Protein AF-A0A067NDK7-F1 (afdb_monomer_lite)

Sequence (98 aa):
LKKRARKGWKLSERYGRMVELGLGRTSTGHKKAVASMTRRQASIITQLLTGHAPLNKHLHKIGAVPSPMCSACSLYEETVTHYLAKCTAHRVAREALR

Radius of gyration: 15.93 Å; chains: 1; bounding box: 40×38×32 Å

Foldseek 3Di:
DVVVVVVVCCPDPLLVLLVVLVNNVDPVVLCVVCVPPDPVVNVQVVCLSSQVHPQLLNCVVVVNDVDQAHPQQRPDGRTSCCQQPNPPSCPVVNVVVD

Organism: Pleurotus ostreatus (strain PC15) (NCBI:txid1137138)

Secondary structure (DSSP, 8-state):
-HHHHHHHHHHSHHHHHHHHTTGGG-HHHHHHHHHTS-HHHHHHHHHHHHT-SSSHHHHHHTTSSS--B-TTTSSSB--HHIIIII-STTHHHHHTT-

Structure (mmCIF, N/CA/C/O backbone):
data_AF-A0A067NDK7-F1
#
_entry.id   AF-A0A067NDK7-F1
#
loop_
_atom_site.group_PDB
_atom_site.id
_atom_site.type_symbol
_atom_site.label_atom_id
_atom_site.label_alt_id
_atom_site.label_comp_id
_atom_site.label_asym_id
_atom_site.label_entity_id
_atom_site.label_seq_id
_atom_site.pdbx_PDB_ins_code
_atom_site.Cartn_x
_atom_site.Cartn_y
_atom_site.Cartn_z
_atom_site.occupancy
_atom_site.B_iso_or_equiv
_atom_site.auth_seq_id
_atom_site.auth_comp_id
_atom_site.auth_asym_id
_atom_site.auth_atom_id
_atom_site.pdbx_PDB_model_num
ATOM 1 N N . LEU A 1 1 ? 26.720 19.453 -3.325 1.00 56.88 1 LEU A N 1
ATOM 2 C CA . LEU A 1 1 ? 25.294 19.212 -2.969 1.00 56.88 1 LEU A CA 1
ATOM 3 C C . LEU A 1 1 ? 24.887 17.734 -2.827 1.00 56.88 1 LEU A C 1
ATOM 5 O O . LEU A 1 1 ? 24.360 17.376 -1.780 1.00 56.88 1 LEU A O 1
ATOM 9 N N . LYS A 1 2 ? 25.148 16.848 -3.806 1.00 66.69 2 LYS A N 1
ATOM 10 C CA . LYS A 1 2 ? 24.644 15.449 -3.800 1.00 66.69 2 LYS A CA 1
ATOM 11 C C . LYS A 1 2 ? 25.066 14.596 -2.582 1.00 66.69 2 LYS A C 1
ATOM 13 O O . LYS A 1 2 ? 24.263 13.810 -2.086 1.00 66.69 2 LYS A O 1
ATOM 18 N N . LYS A 1 3 ? 26.297 14.757 -2.069 1.00 72.38 3 LYS A N 1
ATOM 19 C CA . LYS A 1 3 ? 26.799 14.007 -0.893 1.00 72.38 3 LYS A CA 1
ATOM 20 C C . LYS A 1 3 ? 26.103 14.418 0.415 1.00 72.38 3 LYS A C 1
ATOM 22 O O . LYS A 1 3 ? 25.681 13.551 1.174 1.00 72.38 3 LYS A O 1
ATOM 27 N N . ARG A 1 4 ? 25.925 15.726 0.644 1.00 77.25 4 ARG A N 1
ATOM 28 C CA . ARG A 1 4 ? 25.266 16.272 1.847 1.00 77.25 4 ARG A CA 1
ATOM 29 C C . ARG A 1 4 ? 23.785 15.892 1.896 1.00 77.25 4 ARG A C 1
ATOM 31 O O . ARG A 1 4 ? 23.328 15.392 2.915 1.00 77.25 4 ARG A O 1
ATOM 38 N N . ALA A 1 5 ? 23.083 16.019 0.768 1.00 78.38 5 ALA A N 1
ATOM 39 C CA . ALA A 1 5 ? 21.689 15.592 0.636 1.00 78.38 5 ALA A CA 1
ATOM 40 C C . ALA A 1 5 ? 21.518 14.084 0.887 1.00 78.38 5 ALA A C 1
ATOM 42 O O . ALA A 1 5 ? 20.615 13.677 1.607 1.00 78.38 5 ALA A O 1
ATOM 43 N N . ARG A 1 6 ? 22.430 13.246 0.371 1.00 76.69 6 ARG A N 1
ATOM 44 C CA . ARG A 1 6 ? 22.414 11.797 0.630 1.00 76.69 6 ARG A CA 1
ATOM 45 C C . ARG A 1 6 ? 22.629 11.467 2.109 1.00 76.69 6 ARG A C 1
ATOM 47 O O . ARG A 1 6 ? 21.970 10.567 2.616 1.00 76.69 6 ARG A O 1
ATOM 54 N N . LYS A 1 7 ? 23.545 12.165 2.788 1.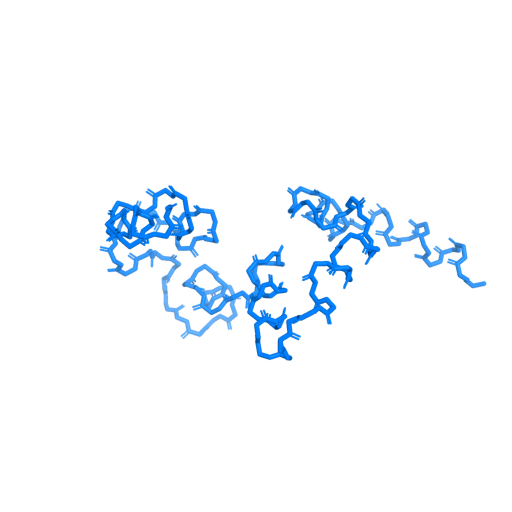00 81.94 7 LYS A N 1
ATOM 55 C CA . LYS A 1 7 ? 23.802 11.971 4.223 1.00 81.94 7 LYS A CA 1
ATOM 56 C C . LYS A 1 7 ? 22.580 12.382 5.053 1.00 81.94 7 LYS A C 1
ATOM 58 O O . LYS A 1 7 ? 22.135 11.594 5.875 1.00 81.94 7 LYS A O 1
ATOM 63 N N . GLY A 1 8 ? 21.992 13.544 4.759 1.00 83.62 8 GLY A N 1
ATOM 64 C CA . GLY A 1 8 ? 20.757 14.007 5.401 1.00 83.62 8 GLY A CA 1
ATOM 65 C C . GLY A 1 8 ? 19.572 13.070 5.160 1.00 83.62 8 GLY A C 1
ATOM 66 O O . GLY A 1 8 ? 18.840 12.757 6.089 1.00 83.62 8 GLY A O 1
ATOM 67 N N . TRP A 1 9 ? 19.434 12.536 3.944 1.00 79.31 9 TRP A N 1
ATOM 68 C CA . TRP A 1 9 ? 18.406 11.543 3.634 1.00 79.31 9 TRP A CA 1
ATOM 69 C C . TRP A 1 9 ? 18.564 10.272 4.470 1.00 79.31 9 TRP A C 1
ATOM 71 O O . TRP A 1 9 ? 17.606 9.848 5.105 1.00 79.31 9 TRP A O 1
ATOM 81 N N . LYS A 1 10 ? 19.777 9.707 4.535 1.00 80.12 10 LYS A N 1
ATOM 82 C CA . LYS A 1 10 ? 20.068 8.494 5.319 1.00 80.12 10 LYS A CA 1
ATOM 83 C C . LYS A 1 10 ? 19.819 8.648 6.823 1.00 80.12 10 LYS A C 1
ATOM 85 O O . LYS A 1 10 ? 19.535 7.659 7.481 1.00 80.12 10 LYS A O 1
ATOM 90 N N . LEU A 1 11 ? 19.957 9.862 7.347 1.00 84.38 11 LEU A N 1
ATOM 91 C CA . LEU A 1 11 ? 19.718 10.185 8.755 1.00 84.38 11 LEU A CA 1
ATOM 92 C C . LEU A 1 11 ? 18.232 10.405 9.076 1.00 84.38 11 LEU A C 1
ATOM 94 O O . LEU A 1 11 ? 17.873 10.490 10.243 1.00 84.38 11 LEU A O 1
ATOM 98 N N . SER A 1 12 ? 17.367 10.526 8.065 1.00 80.62 12 SER A N 1
ATOM 99 C CA . SER A 1 12 ? 15.941 10.751 8.291 1.00 80.62 12 SER A CA 1
ATOM 100 C C . SER A 1 12 ? 15.227 9.476 8.741 1.00 80.62 12 SER A C 1
ATOM 102 O O . SER A 1 12 ? 15.482 8.386 8.228 1.00 80.62 12 SER A O 1
ATOM 104 N N . GLU A 1 13 ? 14.236 9.623 9.615 1.00 74.94 13 GLU A N 1
ATOM 105 C CA . GLU A 1 13 ? 13.349 8.527 10.032 1.00 74.94 13 GLU A CA 1
ATOM 106 C C . GLU A 1 13 ? 12.627 7.876 8.834 1.00 74.94 13 GLU A C 1
ATOM 108 O O . GLU A 1 13 ? 12.430 6.661 8.775 1.00 74.94 13 GLU A O 1
ATOM 113 N N . ARG A 1 14 ? 12.327 8.673 7.797 1.00 69.56 14 ARG A N 1
ATOM 114 C CA . ARG A 1 14 ? 11.767 8.192 6.523 1.00 69.56 14 ARG A CA 1
ATOM 115 C C . ARG A 1 14 ? 12.679 7.188 5.819 1.00 69.56 14 ARG A C 1
ATOM 117 O O . ARG A 1 14 ? 12.175 6.262 5.186 1.00 69.56 14 ARG A O 1
ATOM 124 N N . TYR A 1 15 ? 13.996 7.359 5.914 1.00 74.19 15 TYR A N 1
ATOM 125 C CA . TYR A 1 15 ? 14.948 6.400 5.360 1.00 74.19 15 TYR A CA 1
ATOM 126 C C . TYR A 1 15 ? 14.951 5.091 6.150 1.00 74.19 15 TYR A C 1
ATOM 128 O O . TYR A 1 15 ? 14.958 4.035 5.523 1.00 74.19 15 TYR A O 1
ATOM 136 N N . GLY A 1 16 ? 14.852 5.147 7.483 1.00 72.75 16 GLY A N 1
ATOM 137 C CA . GLY A 1 16 ? 14.692 3.959 8.331 1.00 72.75 16 GLY A CA 1
ATOM 138 C C . GLY A 1 16 ? 13.480 3.123 7.917 1.00 72.75 16 GLY A C 1
ATOM 139 O O . GLY A 1 16 ? 13.624 1.959 7.547 1.00 72.75 16 GLY A O 1
ATOM 140 N N . ARG A 1 17 ? 12.308 3.760 7.811 1.00 66.00 17 ARG A N 1
ATOM 141 C CA . ARG A 1 17 ? 11.078 3.102 7.343 1.00 66.00 17 ARG A CA 1
ATOM 142 C C . ARG A 1 17 ? 11.214 2.524 5.925 1.00 66.00 17 ARG A C 1
ATOM 144 O O . ARG A 1 17 ? 10.721 1.441 5.637 1.00 66.00 17 ARG A O 1
ATOM 151 N N . MET A 1 18 ? 11.895 3.223 5.016 1.00 67.25 18 MET A N 1
ATOM 152 C CA . MET A 1 18 ? 12.136 2.731 3.653 1.00 67.25 18 MET A CA 1
ATOM 153 C C . MET A 1 18 ? 13.055 1.498 3.626 1.00 67.25 18 MET A C 1
ATOM 155 O O . MET A 1 18 ? 12.873 0.613 2.792 1.00 67.25 18 MET A O 1
ATOM 159 N N . VAL A 1 19 ? 14.039 1.424 4.526 1.00 70.50 19 VAL A N 1
ATOM 160 C CA . VAL A 1 19 ? 14.899 0.243 4.692 1.00 70.50 19 VAL A CA 1
ATOM 161 C C . VAL A 1 19 ? 14.096 -0.944 5.227 1.00 70.50 19 VAL A C 1
AT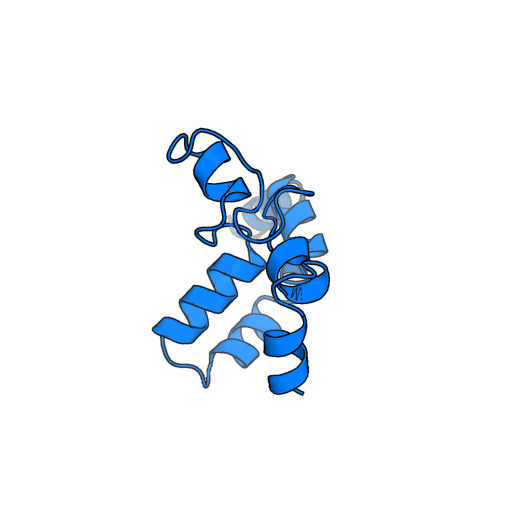OM 163 O O . VAL A 1 19 ? 14.192 -2.019 4.639 1.00 70.50 19 VAL A O 1
ATOM 166 N N . GLU A 1 20 ? 13.263 -0.747 6.253 1.00 64.38 20 GLU A N 1
ATOM 167 C CA . GLU A 1 20 ? 12.372 -1.790 6.799 1.00 64.38 20 GLU A CA 1
ATOM 168 C C . GLU A 1 20 ? 11.419 -2.361 5.744 1.00 64.38 20 GLU A C 1
ATOM 170 O O . GLU A 1 20 ? 11.180 -3.564 5.692 1.00 64.38 20 GLU A O 1
ATOM 175 N N . LEU A 1 21 ? 10.926 -1.507 4.846 1.00 59.41 21 LEU A N 1
ATOM 176 C CA . LEU A 1 21 ? 10.041 -1.890 3.743 1.00 59.41 21 LEU A CA 1
ATOM 177 C C . LEU A 1 21 ? 10.785 -2.572 2.575 1.00 59.41 21 LEU A C 1
ATOM 179 O O . LEU A 1 21 ? 10.211 -2.779 1.508 1.00 59.41 21 LEU A O 1
ATOM 183 N N . GLY A 1 22 ? 12.080 -2.880 2.724 1.00 57.84 22 GLY A N 1
ATOM 184 C CA . GLY A 1 22 ? 12.913 -3.511 1.692 1.00 57.84 22 GLY A CA 1
ATOM 185 C C . GLY A 1 22 ? 13.268 -2.596 0.511 1.00 57.84 22 GLY A C 1
ATOM 186 O O . GLY A 1 22 ? 14.100 -2.949 -0.326 1.00 57.84 22 GLY A O 1
ATOM 187 N N . LEU A 1 23 ? 12.710 -1.383 0.467 1.00 58.78 23 LEU A N 1
ATOM 188 C CA . LEU A 1 23 ? 12.973 -0.355 -0.544 1.00 58.78 23 LEU A CA 1
ATOM 189 C C . LEU A 1 23 ? 14.358 0.293 -0.394 1.00 58.78 23 LEU A C 1
ATOM 191 O O . LEU A 1 23 ? 14.909 0.825 -1.359 1.00 58.78 23 LEU A O 1
ATOM 195 N N . GLY A 1 24 ? 14.958 0.225 0.797 1.00 52.09 24 GLY A N 1
ATOM 196 C CA . GLY A 1 24 ? 16.311 0.722 1.056 1.00 52.09 24 GLY A CA 1
ATOM 197 C C . GLY A 1 24 ? 17.420 -0.110 0.403 1.00 52.09 24 GLY A C 1
ATOM 198 O O . GLY A 1 24 ? 18.555 0.357 0.300 1.00 52.09 24 GLY A O 1
ATOM 199 N N . ARG A 1 25 ? 17.106 -1.324 -0.077 1.00 52.06 25 ARG A N 1
ATOM 200 C CA . ARG A 1 25 ? 18.103 -2.303 -0.535 1.00 52.06 25 ARG A CA 1
ATOM 201 C C . ARG A 1 25 ? 18.556 -2.135 -1.989 1.00 52.06 25 ARG A C 1
ATOM 203 O O . ARG A 1 25 ? 19.458 -2.838 -2.415 1.00 52.06 25 ARG A O 1
ATOM 210 N N . THR A 1 26 ? 17.981 -1.198 -2.741 1.00 51.69 26 THR A N 1
ATOM 211 C CA . THR A 1 26 ? 18.596 -0.445 -3.855 1.00 51.69 26 THR A CA 1
ATOM 212 C C . THR A 1 26 ? 17.477 0.218 -4.648 1.00 51.69 26 THR A C 1
ATOM 214 O O . THR A 1 26 ? 16.532 -0.435 -5.088 1.00 51.69 26 THR A O 1
ATOM 217 N N . SER A 1 27 ? 17.630 1.507 -4.952 1.00 58.59 27 SER A N 1
ATOM 218 C CA . SER A 1 27 ? 16.819 2.148 -5.993 1.00 58.59 27 SER A CA 1
ATOM 219 C C . SER A 1 27 ? 16.901 1.385 -7.325 1.00 58.59 27 SER A C 1
ATOM 221 O O . SER A 1 27 ? 15.983 1.465 -8.127 1.00 58.59 27 SER A O 1
ATOM 223 N N . THR A 1 28 ? 17.968 0.614 -7.548 1.00 60.75 28 THR A N 1
ATOM 224 C CA . THR A 1 28 ? 18.188 -0.245 -8.715 1.00 60.75 28 THR A CA 1
ATOM 225 C C . THR A 1 28 ? 17.304 -1.494 -8.734 1.00 60.75 28 THR A C 1
ATOM 227 O O . THR A 1 28 ? 16.758 -1.807 -9.785 1.00 60.75 28 THR A O 1
ATOM 230 N N . GLY A 1 29 ? 17.137 -2.202 -7.611 1.00 65.81 29 GLY A N 1
ATOM 231 C CA . GLY A 1 29 ? 16.316 -3.417 -7.541 1.00 65.81 29 GLY A CA 1
ATOM 232 C C . GLY A 1 29 ? 14.836 -3.120 -7.757 1.00 65.81 29 GLY A C 1
ATOM 233 O O . GLY A 1 29 ? 14.208 -3.736 -8.612 1.00 65.81 29 GLY A O 1
ATOM 234 N N . HIS A 1 30 ? 14.312 -2.097 -7.073 1.00 72.06 30 HIS A N 1
ATOM 235 C CA . HIS A 1 30 ? 12.943 -1.630 -7.297 1.00 72.06 30 HIS A CA 1
ATOM 236 C C . HIS A 1 30 ? 12.742 -1.159 -8.743 1.00 72.06 30 HIS A C 1
ATOM 238 O O . HIS A 1 30 ? 11.796 -1.595 -9.387 1.00 72.06 30 HIS A O 1
ATOM 244 N N . LYS A 1 31 ? 13.667 -0.351 -9.293 1.00 73.31 31 LYS A N 1
ATOM 245 C CA . LYS A 1 31 ? 13.615 0.075 -10.703 1.00 73.31 31 LYS A CA 1
ATOM 246 C C . LYS A 1 31 ? 13.585 -1.103 -11.668 1.00 73.31 31 LYS A C 1
ATOM 248 O O . LYS A 1 31 ? 12.789 -1.072 -12.589 1.00 73.31 31 LYS A O 1
ATOM 253 N N . LYS A 1 32 ? 14.423 -2.123 -11.462 1.00 75.50 32 LYS A N 1
ATOM 254 C CA . LYS A 1 32 ? 14.426 -3.338 -12.290 1.00 75.50 32 LYS A CA 1
ATOM 255 C C . LYS A 1 32 ? 13.106 -4.101 -12.170 1.00 75.50 32 LYS A C 1
ATOM 257 O O . LYS A 1 32 ? 12.565 -4.506 -13.188 1.00 75.50 32 LYS A O 1
ATOM 262 N N . ALA A 1 33 ? 12.576 -4.244 -10.956 1.00 75.62 33 ALA A N 1
ATOM 263 C CA . ALA A 1 33 ? 11.318 -4.945 -10.711 1.00 75.62 33 ALA A CA 1
ATOM 264 C C . ALA A 1 33 ? 10.121 -4.256 -11.382 1.00 75.62 33 ALA A C 1
ATOM 266 O O . ALA A 1 33 ? 9.262 -4.931 -11.932 1.00 75.62 33 ALA A O 1
ATOM 267 N N . VAL A 1 34 ? 10.080 -2.919 -11.374 1.00 81.44 34 VAL A N 1
ATOM 268 C CA . VAL A 1 34 ? 8.993 -2.160 -12.012 1.00 81.44 34 VAL A CA 1
ATOM 269 C C . VAL A 1 34 ? 9.256 -1.821 -13.482 1.00 81.44 34 VAL A C 1
ATOM 271 O O . VAL A 1 34 ? 8.358 -1.305 -14.139 1.00 81.44 34 VAL A O 1
ATOM 274 N N . ALA A 1 35 ? 10.452 -2.094 -14.019 1.00 83.88 35 ALA A N 1
ATOM 275 C CA . ALA A 1 35 ? 10.836 -1.702 -15.380 1.00 83.88 35 ALA A CA 1
ATOM 276 C C . ALA A 1 35 ? 9.995 -2.385 -16.466 1.00 83.88 35 ALA A C 1
ATOM 278 O O . ALA A 1 35 ? 9.709 -1.768 -17.485 1.00 83.88 35 ALA A O 1
ATOM 279 N N . SER A 1 36 ? 9.603 -3.642 -16.251 1.00 86.75 36 SER A N 1
ATOM 280 C CA . SER A 1 36 ? 8.759 -4.409 -17.176 1.00 86.75 36 SER A CA 1
ATOM 281 C C . SER A 1 36 ? 7.259 -4.223 -16.926 1.00 86.75 36 SER A C 1
ATOM 283 O O . SER A 1 36 ? 6.439 -4.794 -17.641 1.00 86.75 36 SER A O 1
ATOM 285 N N . MET A 1 37 ? 6.882 -3.453 -15.904 1.00 90.06 37 MET A N 1
ATOM 286 C CA . MET A 1 37 ? 5.494 -3.289 -15.487 1.00 90.06 37 MET A CA 1
ATOM 287 C C . MET A 1 37 ? 4.851 -2.078 -16.149 1.00 90.06 37 MET A C 1
ATOM 289 O O . MET A 1 37 ? 5.494 -1.067 -16.438 1.00 90.06 37 MET A O 1
ATOM 293 N N . THR A 1 38 ? 3.530 -2.128 -16.307 1.00 93.00 38 THR A N 1
ATOM 294 C CA . THR A 1 38 ? 2.776 -0.930 -16.680 1.00 93.00 38 THR A CA 1
ATOM 295 C C . THR A 1 38 ? 2.897 0.137 -15.590 1.00 93.00 38 THR A C 1
ATOM 297 O O . THR A 1 38 ? 3.036 -0.158 -14.398 1.00 93.00 38 THR A O 1
ATOM 300 N N . ARG A 1 39 ? 2.747 1.409 -15.980 1.00 89.56 39 ARG A N 1
ATOM 301 C CA . ARG A 1 39 ? 2.717 2.553 -15.050 1.00 89.56 39 ARG A CA 1
ATOM 302 C C . ARG A 1 39 ? 1.752 2.338 -13.879 1.00 89.56 39 ARG A C 1
ATOM 304 O O . ARG A 1 39 ? 2.066 2.704 -12.748 1.00 89.56 39 ARG A O 1
ATOM 311 N N . ARG A 1 40 ? 0.591 1.728 -14.144 1.00 91.62 40 ARG A N 1
ATOM 312 C CA . ARG A 1 40 ? -0.431 1.440 -13.130 1.00 91.62 40 ARG A CA 1
ATOM 313 C C . ARG A 1 40 ? 0.068 0.429 -12.096 1.00 91.62 40 ARG A C 1
ATOM 315 O O . ARG A 1 40 ? -0.018 0.702 -10.904 1.00 91.62 40 ARG A O 1
ATOM 322 N N . GLN A 1 41 ? 0.626 -0.695 -12.541 1.00 89.56 41 GLN A N 1
ATOM 323 C CA . GLN A 1 41 ? 1.169 -1.734 -11.657 1.00 89.56 41 GLN A CA 1
ATOM 324 C C . GLN A 1 41 ? 2.334 -1.206 -10.813 1.00 89.56 41 GLN A C 1
ATOM 326 O O . GLN A 1 41 ? 2.349 -1.389 -9.596 1.00 89.56 41 GLN A O 1
ATOM 331 N N . ALA A 1 42 ? 3.260 -0.475 -11.439 1.00 88.62 42 ALA A N 1
ATOM 332 C CA . ALA A 1 42 ? 4.380 0.153 -10.745 1.00 88.62 42 ALA A CA 1
ATOM 333 C C . ALA A 1 42 ? 3.907 1.123 -9.648 1.00 88.62 42 ALA A C 1
ATOM 335 O O . ALA A 1 42 ? 4.447 1.121 -8.539 1.00 88.62 42 ALA A O 1
ATOM 336 N N . SER A 1 43 ? 2.867 1.920 -9.927 1.00 89.44 43 SER A N 1
ATOM 337 C CA . SER A 1 43 ? 2.272 2.841 -8.951 1.00 89.44 43 SER A CA 1
ATOM 338 C C . SER A 1 43 ? 1.665 2.094 -7.762 1.00 89.44 43 SER A C 1
ATOM 340 O O . SER A 1 43 ? 1.965 2.433 -6.619 1.00 89.44 43 SER A O 1
ATOM 342 N N . ILE A 1 44 ? 0.898 1.026 -8.011 1.00 88.88 44 ILE A N 1
ATOM 343 C CA . ILE A 1 44 ? 0.298 0.199 -6.951 1.00 88.88 44 ILE 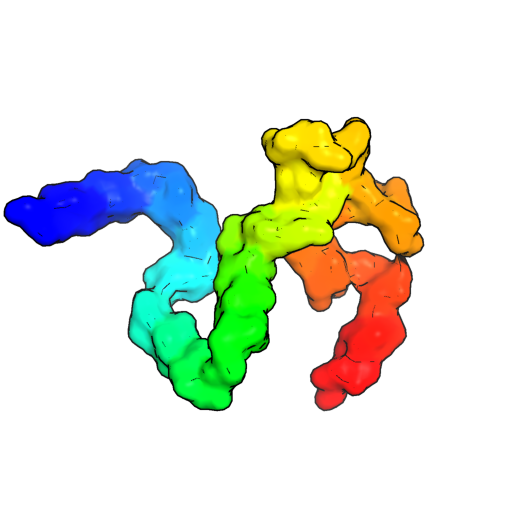A CA 1
ATOM 344 C C . ILE A 1 44 ? 1.385 -0.395 -6.051 1.00 88.88 44 ILE A C 1
ATOM 346 O O . ILE A 1 44 ? 1.329 -0.250 -4.832 1.00 88.88 44 ILE A O 1
ATOM 350 N N . ILE A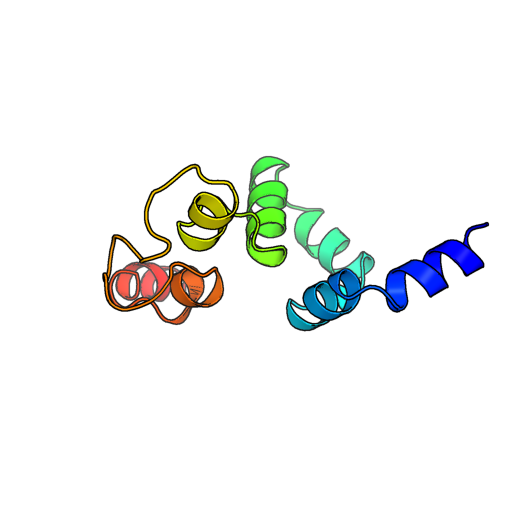 1 45 ? 2.416 -1.006 -6.638 1.00 85.69 45 ILE A N 1
ATOM 351 C CA . ILE A 1 45 ? 3.525 -1.596 -5.877 1.00 85.69 45 ILE A CA 1
ATOM 352 C C . ILE A 1 45 ? 4.257 -0.530 -5.065 1.00 85.69 45 ILE A C 1
ATOM 354 O O . ILE A 1 45 ? 4.571 -0.750 -3.900 1.00 85.69 45 ILE A O 1
ATOM 358 N N . THR A 1 46 ? 4.490 0.648 -5.641 1.00 84.19 46 THR A N 1
ATOM 359 C CA . THR A 1 46 ? 5.133 1.761 -4.930 1.00 84.19 46 THR A CA 1
ATOM 360 C C . THR A 1 46 ? 4.298 2.222 -3.737 1.00 84.19 46 THR A C 1
ATOM 362 O O . THR A 1 46 ? 4.835 2.434 -2.651 1.00 84.19 46 THR A O 1
ATOM 365 N N . GLN A 1 47 ? 2.982 2.349 -3.903 1.00 87.88 47 GLN A N 1
ATOM 366 C CA . GLN A 1 47 ? 2.074 2.733 -2.823 1.00 87.88 47 GLN A CA 1
ATOM 367 C C . GLN A 1 47 ? 2.051 1.684 -1.705 1.00 87.88 47 GLN A C 1
ATOM 369 O O . GLN A 1 47 ? 2.165 2.040 -0.532 1.00 87.88 47 GLN A O 1
ATOM 374 N N . LEU A 1 48 ? 1.987 0.396 -2.056 1.00 86.06 48 LEU A N 1
ATOM 375 C CA . LEU A 1 48 ? 2.046 -0.705 -1.092 1.00 86.06 48 LEU A CA 1
ATOM 376 C C . LEU A 1 48 ? 3.381 -0.711 -0.341 1.00 86.06 48 LEU A C 1
ATOM 378 O O . LEU A 1 48 ? 3.404 -0.712 0.886 1.00 86.06 48 LEU A O 1
ATOM 382 N N . LEU A 1 49 ? 4.502 -0.625 -1.054 1.00 78.56 49 LEU A N 1
ATOM 383 C CA . LEU A 1 49 ? 5.826 -0.651 -0.436 1.00 78.56 49 LEU A CA 1
ATOM 384 C C . LEU A 1 49 ? 6.131 0.596 0.396 1.00 78.56 49 LEU A C 1
ATOM 386 O O . LEU A 1 49 ? 6.982 0.526 1.266 1.00 78.56 49 LEU A O 1
ATOM 390 N N . THR A 1 50 ? 5.477 1.732 0.153 1.00 78.81 50 THR A N 1
ATOM 391 C CA . THR A 1 50 ? 5.665 2.953 0.962 1.00 78.81 50 THR A CA 1
ATOM 392 C C . THR A 1 50 ? 4.628 3.108 2.074 1.00 78.81 50 THR A C 1
ATOM 394 O O . THR A 1 50 ? 4.769 3.991 2.921 1.00 78.81 50 THR A O 1
ATOM 397 N N . GLY A 1 51 ? 3.602 2.250 2.106 1.00 81.75 51 GLY A N 1
ATOM 398 C CA . GLY A 1 51 ? 2.483 2.370 3.041 1.00 81.75 51 GLY A CA 1
ATOM 399 C C . GLY A 1 51 ? 1.540 3.540 2.735 1.00 81.75 51 GLY A C 1
ATOM 400 O O . GLY A 1 51 ? 0.834 3.987 3.634 1.00 81.75 51 GLY A O 1
ATOM 401 N N . HIS A 1 52 ? 1.543 4.037 1.494 1.00 86.75 52 HIS A N 1
ATOM 402 C CA . HIS A 1 52 ? 0.626 5.068 0.985 1.00 86.75 52 HIS A CA 1
ATOM 403 C C . HIS A 1 52 ? -0.514 4.483 0.141 1.00 86.75 52 HIS A C 1
ATOM 405 O O . HIS A 1 52 ? -1.220 5.213 -0.548 1.00 86.75 52 HIS A O 1
ATOM 411 N N . ALA A 1 53 ? -0.673 3.160 0.143 1.00 89.12 53 ALA A N 1
ATOM 412 C CA . ALA A 1 53 ? -1.834 2.527 -0.463 1.00 89.12 53 ALA A CA 1
ATOM 413 C C . ALA A 1 53 ? -3.125 3.016 0.220 1.00 89.12 53 ALA A C 1
ATOM 415 O O . ALA A 1 53 ? -3.084 3.325 1.415 1.00 89.12 53 ALA A O 1
ATOM 416 N N . PRO A 1 54 ? -4.260 3.059 -0.500 1.00 89.94 54 PRO A N 1
ATOM 417 C CA . PRO A 1 54 ? -5.558 3.475 0.035 1.00 89.94 54 PRO A CA 1
ATOM 418 C C . PRO A 1 54 ? -6.159 2.394 0.953 1.00 89.94 54 PRO A C 1
ATOM 420 O O . PRO A 1 54 ? -7.236 1.872 0.699 1.00 89.94 54 PRO A O 1
ATOM 423 N N . LEU A 1 55 ? -5.425 2.029 2.003 1.00 93.38 55 LEU A N 1
ATOM 424 C CA . LEU A 1 55 ? -5.857 1.159 3.094 1.00 93.38 55 LEU A CA 1
ATOM 425 C C . LEU A 1 55 ? -6.255 2.023 4.291 1.00 93.38 55 LEU A C 1
ATOM 427 O O . LEU A 1 55 ? -5.684 3.103 4.487 1.00 93.38 55 LEU A O 1
ATOM 431 N N . ASN A 1 56 ? -7.162 1.536 5.136 1.00 93.62 56 ASN A N 1
ATOM 432 C CA . ASN A 1 56 ? -7.748 2.311 6.231 1.00 93.62 56 ASN A CA 1
ATOM 433 C C . ASN A 1 56 ? -6.708 2.905 7.179 1.00 93.62 56 ASN A C 1
ATOM 435 O O . ASN A 1 56 ? -6.894 4.021 7.650 1.00 93.62 56 ASN A O 1
ATOM 439 N N . LYS A 1 57 ? -5.553 2.260 7.395 1.00 92.81 57 LYS A N 1
ATOM 440 C CA . LYS A 1 57 ? -4.472 2.878 8.178 1.00 92.81 57 LYS A CA 1
ATOM 441 C C . LYS A 1 57 ? -3.953 4.180 7.561 1.00 92.81 57 LYS A C 1
ATOM 443 O O . LYS A 1 57 ? -3.711 5.151 8.279 1.00 92.81 57 LYS A O 1
ATOM 448 N N . HIS A 1 58 ? -3.720 4.197 6.248 1.00 92.62 58 HIS A N 1
ATOM 449 C CA . HIS A 1 58 ? -3.254 5.399 5.559 1.00 92.62 58 HIS A CA 1
ATOM 450 C C . HIS A 1 58 ? -4.374 6.434 5.465 1.00 92.62 58 HIS A C 1
ATOM 452 O O . HIS A 1 58 ? -4.141 7.601 5.773 1.00 92.62 58 HIS A O 1
ATOM 458 N N . LEU A 1 59 ? -5.583 5.990 5.114 1.00 94.81 59 LEU A N 1
ATOM 459 C CA . LEU A 1 59 ? -6.755 6.851 4.994 1.00 94.81 59 LEU A CA 1
ATOM 460 C C . LEU A 1 59 ? -7.106 7.526 6.329 1.00 94.81 59 LEU A C 1
ATOM 462 O O . LEU A 1 59 ? -7.383 8.720 6.354 1.00 94.81 59 LEU A O 1
ATOM 466 N N . HIS A 1 60 ? -7.013 6.808 7.449 1.00 95.38 60 HIS A N 1
ATOM 467 C CA . HIS A 1 60 ? -7.241 7.362 8.784 1.00 95.38 60 HIS A CA 1
ATOM 468 C C . HIS A 1 60 ? -6.172 8.397 9.138 1.00 95.38 60 HIS A C 1
ATOM 470 O O . HIS A 1 60 ? -6.478 9.472 9.644 1.00 95.38 60 HIS A O 1
ATOM 476 N N . LYS A 1 61 ? -4.906 8.125 8.789 1.00 92.75 61 LYS A N 1
ATOM 477 C CA . LYS A 1 61 ? -3.800 9.064 9.019 1.00 92.75 61 LYS A CA 1
ATOM 478 C C . LYS A 1 61 ? -3.992 10.404 8.296 1.00 92.75 61 LYS A C 1
ATOM 480 O O . LYS A 1 61 ? -3.514 11.418 8.796 1.00 92.75 61 LYS A O 1
ATOM 485 N N . ILE A 1 62 ? -4.641 10.411 7.130 1.00 94.06 62 ILE A N 1
ATOM 486 C CA . ILE A 1 62 ? -4.944 11.638 6.374 1.00 94.06 62 ILE A CA 1
ATOM 487 C C . ILE A 1 62 ? -6.341 12.206 6.679 1.00 94.06 62 ILE A C 1
ATOM 489 O O . ILE A 1 62 ? -6.744 13.170 6.039 1.00 94.06 62 ILE A O 1
ATOM 493 N N . GLY A 1 63 ? -7.081 11.620 7.627 1.00 95.12 63 GLY A N 1
ATOM 494 C CA . GLY A 1 63 ? -8.422 12.069 8.015 1.00 95.12 63 GLY A CA 1
ATOM 495 C C . GLY A 1 63 ? -9.536 11.725 7.020 1.00 95.12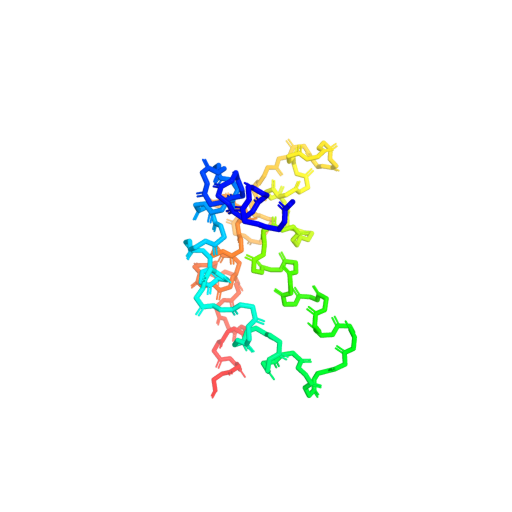 63 GLY A C 1
ATOM 496 O O . GLY A 1 63 ? -10.620 12.288 7.113 1.00 95.12 63 GLY A O 1
ATOM 497 N N . ALA A 1 64 ? -9.296 10.818 6.068 1.00 95.88 64 ALA A N 1
ATOM 498 C CA . ALA A 1 64 ? -10.283 10.427 5.059 1.00 95.88 64 ALA A CA 1
ATOM 499 C C . ALA A 1 64 ? -11.287 9.371 5.558 1.00 95.88 64 ALA A C 1
ATOM 501 O O . ALA A 1 64 ? -12.367 9.239 4.990 1.00 95.88 64 ALA A O 1
ATOM 502 N N . VAL A 1 65 ? -10.940 8.609 6.601 1.00 94.81 65 VAL A N 1
ATOM 503 C CA . VAL A 1 65 ? -11.836 7.631 7.242 1.00 94.81 65 VAL A CA 1
ATOM 504 C C . VAL A 1 65 ? -11.765 7.766 8.765 1.00 94.81 65 VAL A C 1
ATOM 506 O O . VAL A 1 65 ? -10.708 8.130 9.284 1.00 94.81 65 VAL A O 1
ATOM 509 N N . PRO A 1 66 ? -12.849 7.446 9.495 1.00 93.88 66 PRO A N 1
ATOM 510 C CA . PRO A 1 66 ? -12.919 7.643 10.944 1.00 93.88 66 PRO A CA 1
ATOM 511 C C . PRO A 1 66 ? -12.153 6.592 11.759 1.00 93.88 66 PRO A C 1
ATOM 513 O O . PRO A 1 66 ? -11.920 6.800 12.943 1.00 93.88 66 PRO A O 1
ATOM 516 N N . SER A 1 67 ? -11.778 5.454 11.163 1.00 94.88 67 SER A N 1
ATOM 517 C CA . SER A 1 67 ? -11.113 4.358 11.873 1.00 94.88 67 SER A CA 1
ATOM 518 C C . SER A 1 67 ? -10.051 3.681 11.003 1.00 94.88 67 SER A C 1
ATOM 520 O O . SER A 1 67 ? -10.292 3.462 9.814 1.00 94.88 67 SER A O 1
ATOM 522 N N . PRO A 1 68 ? -8.886 3.304 11.569 1.00 94.62 68 PRO A N 1
ATOM 523 C CA . PRO A 1 68 ? -7.842 2.578 10.850 1.00 94.62 68 PRO A CA 1
ATOM 524 C C . PRO A 1 68 ? -8.120 1.070 10.732 1.00 94.62 68 PRO A C 1
ATOM 526 O O . PRO A 1 68 ? -7.308 0.349 10.147 1.00 94.62 68 PRO A O 1
ATOM 529 N N . MET A 1 69 ? -9.216 0.572 11.311 1.00 95.50 69 MET A N 1
ATOM 530 C CA . MET A 1 69 ? -9.525 -0.857 11.387 1.00 95.50 69 MET A CA 1
ATOM 531 C C . MET A 1 69 ? -9.836 -1.455 10.013 1.00 95.50 69 MET A C 1
ATOM 533 O O . MET A 1 69 ? -10.457 -0.819 9.164 1.00 95.50 69 MET A O 1
ATOM 537 N N . CYS A 1 70 ? -9.414 -2.700 9.789 1.00 94.19 70 CYS A N 1
ATOM 538 C CA . CYS A 1 70 ? -9.747 -3.440 8.576 1.00 94.19 70 CYS A CA 1
ATOM 539 C C . CYS A 1 70 ? -11.259 -3.670 8.490 1.00 94.19 70 CYS A C 1
ATOM 541 O O . CYS A 1 70 ? -11.854 -4.228 9.408 1.00 94.19 70 CYS A O 1
ATOM 543 N N . SER A 1 71 ? -11.877 -3.290 7.374 1.00 91.19 71 SER A N 1
ATOM 544 C CA . SER A 1 71 ? -13.310 -3.518 7.143 1.00 91.19 71 SER A CA 1
ATOM 545 C C . SER A 1 71 ? -13.645 -4.994 6.916 1.00 91.19 71 SER A C 1
ATOM 547 O O . SER A 1 71 ? -14.758 -5.414 7.203 1.00 91.19 71 SER A O 1
ATOM 549 N N . ALA A 1 72 ? -12.685 -5.787 6.430 1.00 90.50 72 ALA A N 1
ATOM 550 C CA . ALA A 1 72 ? -12.908 -7.189 6.090 1.00 90.50 72 ALA A CA 1
ATOM 551 C C . ALA A 1 72 ? -12.842 -8.131 7.303 1.00 90.50 72 ALA A C 1
ATOM 553 O O . ALA A 1 72 ? -13.607 -9.087 7.372 1.00 90.50 72 ALA A O 1
ATOM 554 N N . CYS A 1 73 ? -11.918 -7.897 8.245 1.00 90.88 73 CYS A N 1
ATOM 555 C CA . CYS A 1 73 ? -11.790 -8.740 9.441 1.00 90.88 73 CYS A CA 1
ATOM 556 C C . CYS A 1 73 ? -12.133 -8.030 10.752 1.00 90.88 73 CYS A C 1
ATOM 558 O O . CYS A 1 73 ? -12.362 -8.712 11.739 1.00 90.88 73 CYS A O 1
ATOM 560 N N . SER A 1 74 ? -12.113 -6.694 10.795 1.00 91.38 74 SER A N 1
ATOM 561 C CA . SER A 1 74 ? -12.398 -5.863 11.979 1.00 91.38 74 SER A CA 1
ATOM 562 C C . SER A 1 74 ? -11.562 -6.145 13.237 1.00 91.38 74 SER A C 1
ATOM 564 O O . SER A 1 74 ? -11.828 -5.568 14.284 1.00 91.38 74 SER A O 1
ATOM 566 N N . LEU A 1 75 ? -10.515 -6.971 13.141 1.00 88.44 75 LEU A N 1
ATOM 567 C CA . LEU A 1 75 ? -9.681 -7.384 14.277 1.00 88.44 75 LEU A CA 1
ATOM 568 C C . LEU A 1 75 ? -8.400 -6.556 14.431 1.00 88.44 75 LEU A C 1
ATOM 570 O O . LEU A 1 75 ? -7.889 -6.406 15.536 1.00 88.44 75 LEU A O 1
ATOM 574 N N . TYR A 1 76 ? -7.864 -6.027 13.331 1.00 92.19 76 TYR A N 1
ATOM 575 C CA . TYR A 1 76 ? -6.592 -5.302 13.314 1.00 92.19 76 TYR A CA 1
ATOM 576 C C . TYR A 1 76 ? -6.668 -4.068 12.412 1.00 92.19 76 TYR A C 1
ATOM 578 O O . TYR A 1 76 ? -7.519 -3.988 11.524 1.00 92.19 76 TYR A O 1
ATOM 586 N N . GLU A 1 77 ? -5.735 -3.129 12.595 1.00 92.38 77 GLU A N 1
ATOM 587 C CA . GLU A 1 77 ? -5.541 -2.025 11.653 1.00 92.38 77 GLU A CA 1
ATOM 588 C C . GLU A 1 77 ? -5.224 -2.541 10.245 1.00 92.38 77 GLU A C 1
ATOM 590 O O . GLU A 1 77 ? -4.404 -3.450 10.057 1.00 92.38 77 GLU A O 1
ATOM 595 N N . GLU A 1 78 ? -5.791 -1.887 9.234 1.00 92.25 78 GLU A N 1
ATOM 596 C CA . GLU A 1 78 ? -5.547 -2.209 7.833 1.00 92.25 78 GLU A CA 1
ATOM 597 C C . GLU A 1 78 ? -4.188 -1.675 7.357 1.00 92.25 78 GLU A C 1
ATOM 599 O O . GLU A 1 78 ? -4.061 -0.698 6.620 1.00 92.25 78 GLU A O 1
ATOM 604 N N . THR A 1 79 ? -3.125 -2.315 7.834 1.00 90.88 79 THR A N 1
ATOM 605 C CA . THR A 1 79 ? -1.757 -2.130 7.340 1.00 90.88 79 THR A CA 1
ATOM 606 C C . THR A 1 79 ? -1.537 -2.912 6.043 1.00 90.88 79 THR A C 1
ATOM 608 O O . THR A 1 79 ? -2.209 -3.907 5.783 1.00 90.88 79 THR A O 1
ATOM 611 N N . VAL A 1 80 ? -0.515 -2.541 5.263 1.00 88.75 80 VAL A N 1
ATOM 612 C CA . VAL A 1 80 ? -0.097 -3.313 4.074 1.00 88.75 80 VAL A CA 1
ATOM 613 C C . VAL A 1 80 ? 0.276 -4.752 4.441 1.00 88.75 80 VAL A C 1
ATOM 615 O O . VAL A 1 80 ? -0.104 -5.686 3.740 1.00 88.75 80 VAL A O 1
ATOM 618 N N . THR A 1 81 ? 0.979 -4.953 5.559 1.00 87.62 81 THR A N 1
ATOM 619 C CA . THR A 1 81 ? 1.352 -6.291 6.044 1.00 87.62 81 THR A CA 1
ATOM 620 C C . THR A 1 81 ? 0.133 -7.092 6.489 1.00 87.62 81 THR A C 1
ATOM 622 O O . THR A 1 81 ? 0.051 -8.288 6.211 1.00 87.62 81 THR A O 1
ATOM 625 N N . HIS A 1 82 ? -0.837 -6.447 7.141 1.00 91.19 82 HIS A N 1
ATOM 626 C CA . HIS A 1 82 ? -2.108 -7.078 7.461 1.00 91.19 82 HIS A CA 1
ATOM 627 C C . HIS A 1 82 ? -2.836 -7.497 6.182 1.00 91.19 82 HIS A C 1
ATOM 629 O O . HIS A 1 82 ? -3.101 -8.681 6.005 1.00 91.19 82 HIS A O 1
ATOM 635 N N . TYR A 1 83 ? -3.065 -6.570 5.256 1.00 90.31 83 TYR A N 1
ATOM 636 C CA . TYR A 1 83 ? -3.782 -6.820 4.009 1.00 90.31 83 TYR A CA 1
ATOM 637 C C . TYR A 1 83 ? -3.143 -7.945 3.167 1.00 90.31 83 TYR A C 1
ATOM 639 O O . TYR A 1 83 ? -3.806 -8.926 2.822 1.00 90.31 83 TYR A O 1
ATOM 647 N N . LEU A 1 84 ? -1.832 -7.861 2.908 1.00 87.94 84 LEU A N 1
ATOM 648 C CA . LEU A 1 84 ? -1.123 -8.782 2.012 1.00 87.94 84 LEU A CA 1
ATOM 649 C C . LEU A 1 84 ? -0.697 -10.109 2.643 1.00 87.94 84 LEU A C 1
ATOM 651 O O . LEU A 1 84 ? -0.396 -11.029 1.891 1.00 87.94 84 LEU A O 1
ATOM 655 N N . ALA A 1 85 ? -0.615 -10.235 3.971 1.00 86.56 85 ALA A N 1
ATOM 656 C CA . ALA A 1 85 ? -0.054 -11.445 4.587 1.00 86.56 85 ALA A CA 1
ATOM 657 C C . ALA A 1 85 ? -0.870 -12.018 5.750 1.00 86.56 85 ALA A C 1
ATOM 659 O O . ALA A 1 85 ? -0.889 -13.235 5.917 1.00 86.56 85 ALA A O 1
ATOM 660 N N . LYS A 1 86 ? -1.544 -11.185 6.556 1.00 88.62 86 LYS A N 1
A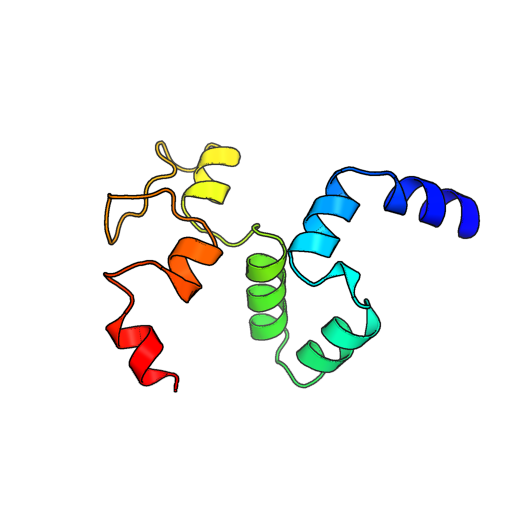TOM 661 C CA . LYS A 1 86 ? -2.141 -11.636 7.831 1.00 88.62 86 LYS A CA 1
ATOM 662 C C . LYS A 1 86 ? -3.668 -11.674 7.845 1.00 88.62 86 LYS A C 1
ATOM 664 O O . LYS A 1 86 ? -4.238 -12.410 8.640 1.00 88.62 86 LYS A O 1
ATOM 669 N N . CYS A 1 87 ? -4.341 -10.902 6.996 1.00 92.62 87 CYS A N 1
ATOM 670 C CA . CYS A 1 87 ? -5.793 -10.770 7.025 1.00 92.62 87 CYS A CA 1
ATOM 671 C C . CYS A 1 87 ? -6.450 -12.106 6.674 1.00 92.62 87 CYS A C 1
ATOM 673 O O . CYS A 1 87 ? -6.230 -12.635 5.581 1.00 92.62 87 CYS A O 1
ATOM 675 N N . THR A 1 88 ? -7.245 -12.658 7.586 1.00 90.75 88 THR A N 1
ATOM 676 C CA . THR A 1 88 ? -7.935 -13.944 7.411 1.00 90.75 88 THR A CA 1
ATOM 677 C C . THR A 1 88 ? -8.979 -13.880 6.301 1.00 90.75 88 THR A C 1
ATOM 679 O O . THR A 1 88 ? -9.065 -14.813 5.506 1.00 90.75 88 THR A O 1
ATOM 682 N N . ALA A 1 89 ? -9.684 -12.753 6.171 1.00 91.44 89 ALA A N 1
ATOM 683 C CA . ALA A 1 89 ? -10.670 -12.530 5.115 1.00 91.44 89 ALA A CA 1
ATOM 684 C C . ALA A 1 89 ? -10.057 -12.601 3.703 1.00 91.44 89 ALA A C 1
ATOM 686 O O . ALA A 1 89 ? -10.686 -13.090 2.771 1.00 91.44 89 ALA A O 1
ATOM 687 N N . HIS A 1 90 ? -8.792 -12.197 3.544 1.00 88.56 90 HIS A N 1
ATOM 688 C CA . HIS A 1 90 ? -8.076 -12.271 2.263 1.00 88.56 90 HIS A CA 1
ATOM 689 C C . HIS A 1 90 ? -7.270 -13.562 2.073 1.00 88.56 90 HIS A C 1
ATOM 691 O O . HIS A 1 90 ? -6.482 -13.658 1.134 1.00 88.56 90 HIS A O 1
ATOM 697 N N . ARG A 1 91 ? -7.427 -14.566 2.944 1.00 89.44 91 ARG A N 1
ATOM 698 C CA . ARG A 1 91 ? -6.646 -15.808 2.866 1.00 89.44 91 ARG A CA 1
ATOM 699 C C . ARG A 1 91 ? -6.858 -16.555 1.549 1.00 89.44 91 ARG A C 1
ATOM 701 O O . ARG A 1 91 ? -5.874 -16.854 0.885 1.00 89.44 91 ARG A O 1
ATOM 708 N N . VAL A 1 92 ? -8.113 -16.765 1.148 1.00 90.88 92 VAL A N 1
ATOM 709 C CA . VAL A 1 92 ? -8.464 -17.484 -0.093 1.00 90.88 92 VAL A CA 1
ATOM 710 C C . VAL A 1 92 ? -7.884 -16.781 -1.322 1.00 90.88 92 VAL A C 1
ATOM 712 O O . VAL A 1 92 ? -7.259 -17.411 -2.168 1.00 90.88 92 VAL A O 1
ATOM 715 N N . ALA A 1 93 ? -8.005 -15.451 -1.384 1.00 88.38 93 ALA A N 1
ATOM 716 C CA . ALA A 1 93 ? -7.441 -14.661 -2.477 1.00 88.38 93 ALA A CA 1
ATOM 717 C C . ALA A 1 93 ? -5.909 -14.777 -2.560 1.00 88.38 93 ALA A C 1
ATOM 719 O O . ALA A 1 93 ? -5.357 -14.778 -3.653 1.00 88.38 93 ALA A O 1
ATOM 720 N N . ARG A 1 94 ? -5.208 -14.896 -1.423 1.00 89.56 94 ARG A N 1
ATOM 721 C CA . ARG A 1 94 ? -3.751 -15.112 -1.411 1.00 89.56 94 ARG A CA 1
ATOM 722 C C . ARG A 1 94 ? -3.359 -16.518 -1.831 1.00 89.56 94 ARG A C 1
ATOM 724 O O . ARG A 1 94 ? -2.341 -16.678 -2.492 1.00 89.56 94 ARG A O 1
ATOM 731 N N . GLU A 1 95 ? -4.131 -17.518 -1.422 1.00 89.25 95 GLU A N 1
ATOM 732 C CA . GLU A 1 95 ? -3.907 -18.909 -1.821 1.00 89.25 95 GLU A CA 1
ATOM 733 C C . GLU A 1 95 ? -4.066 -19.071 -3.340 1.00 89.25 95 GLU A C 1
ATOM 735 O O . GLU A 1 95 ? -3.255 -19.755 -3.947 1.00 89.25 95 GLU A O 1
ATOM 740 N N . ALA A 1 96 ? -5.005 -18.353 -3.963 1.00 91.56 96 ALA A N 1
ATOM 741 C CA . ALA A 1 96 ? -5.202 -18.354 -5.416 1.00 91.56 96 ALA A CA 1
ATOM 742 C C . ALA A 1 96 ? -4.079 -17.675 -6.232 1.00 91.56 96 ALA A C 1
ATOM 744 O O . ALA A 1 96 ? -4.058 -17.796 -7.452 1.00 91.56 96 ALA A O 1
ATOM 745 N N . LEU A 1 97 ? -3.178 -16.924 -5.586 1.00 81.88 97 LEU A N 1
ATOM 746 C CA . LEU A 1 97 ? -2.045 -16.246 -6.235 1.00 81.88 97 LEU A CA 1
ATOM 747 C C . LEU A 1 97 ? -0.738 -17.053 -6.173 1.00 81.88 97 LEU A C 1
ATOM 749 O O . LEU A 1 97 ? 0.294 -16.560 -6.633 1.00 81.88 97 LEU A O 1
ATOM 753 N N . ARG A 1 98 ? -0.763 -18.230 -5.544 1.00 70.50 98 ARG A N 1
ATOM 754 C CA . ARG A 1 98 ? 0.364 -19.166 -5.503 1.00 70.50 98 ARG A CA 1
ATOM 755 C C . ARG A 1 98 ? 0.326 -20.093 -6.705 1.00 70.50 98 ARG A C 1
ATOM 757 O O . ARG A 1 98 ? 1.434 -20.393 -7.195 1.00 70.50 98 ARG A O 1
#

pLDDT: mean 82.83, std 11.62, range [51.69, 95.88]